Protein AF-A0A0C1Z3K2-F1 (afdb_monomer_lite)

InterPro domains:
  IPR012312 Hemerythrin-like [PF01814] (25-146)

Radius of gyration: 19.39 Å; chains: 1; bounding box: 44×28×60 Å

pLDDT: mean 93.32, std 8.38, range [49.47, 98.88]

Secondary structure (DSSP, 8-state):
-PPPPP---HHHHTTSTTHHHHHHHHHHHHHHHHHHHHHHHHHHTT--HHHHHHHHHHHHHHHHHHHHHIIIIIHHHHHHHH----HHHHHHHHHHHHHHHHHHHHHHHHTT-SS--HHHHHHHHHHHHHHHHHHHHHHHHHHHHHHTS-HHHHHHHHHS-HHHHHHHHHHHHHHTT-

Structure (mmCIF, N/CA/C/O backbone):
data_AF-A0A0C1Z3K2-F1
#
_entry.id   AF-A0A0C1Z3K2-F1
#
loop_
_atom_site.group_PDB
_atom_site.id
_atom_site.type_symbol
_atom_site.label_atom_id
_atom_site.label_alt_id
_atom_site.label_comp_id
_atom_site.label_asym_id
_atom_site.label_entity_id
_atom_site.label_seq_id
_atom_site.pdbx_PDB_ins_code
_atom_site.Cartn_x
_atom_site.Cartn_y
_atom_site.Cartn_z
_atom_site.occupancy
_atom_site.B_iso_or_equiv
_atom_site.auth_seq_id
_atom_site.auth_comp_id
_atom_site.auth_asym_id
_atom_site.auth_atom_id
_atom_site.pdbx_PDB_model_num
ATOM 1 N N . MET A 1 1 ? 15.824 6.954 -25.220 1.00 49.47 1 MET A N 1
ATOM 2 C CA . MET A 1 1 ? 14.353 7.056 -25.388 1.00 49.47 1 MET A CA 1
ATOM 3 C C . MET A 1 1 ? 13.710 6.131 -24.362 1.00 49.47 1 MET A C 1
ATOM 5 O O . MET A 1 1 ? 14.093 4.969 -24.342 1.00 49.47 1 MET A O 1
ATOM 9 N N . SER A 1 2 ? 12.825 6.613 -23.482 1.00 58.81 2 SER A N 1
ATOM 10 C CA . SER A 1 2 ? 12.139 5.738 -22.512 1.00 58.81 2 SER A CA 1
ATOM 11 C C . SER A 1 2 ? 11.189 4.784 -23.239 1.00 58.81 2 SER A C 1
ATOM 13 O O . SER A 1 2 ? 10.501 5.196 -24.175 1.00 58.81 2 SER A O 1
ATOM 15 N N . ALA A 1 3 ? 11.170 3.514 -22.832 1.00 65.75 3 ALA A N 1
ATOM 16 C CA . ALA A 1 3 ? 10.221 2.541 -23.364 1.00 65.75 3 ALA A CA 1
ATOM 17 C C . ALA A 1 3 ? 8.796 2.887 -22.889 1.00 65.75 3 ALA A C 1
ATOM 19 O O . ALA A 1 3 ? 8.651 3.388 -21.770 1.00 65.75 3 ALA A O 1
ATOM 20 N N . PRO A 1 4 ? 7.750 2.630 -23.697 1.00 73.69 4 PRO A N 1
ATOM 21 C CA . PRO A 1 4 ? 6.372 2.785 -23.240 1.00 73.69 4 PRO A CA 1
ATOM 22 C C . PRO A 1 4 ? 6.108 1.893 -22.020 1.00 73.69 4 PRO A C 1
ATOM 24 O O . PRO A 1 4 ? 6.693 0.814 -21.898 1.00 73.69 4 PRO A O 1
ATOM 27 N N . SER A 1 5 ? 5.227 2.347 -21.125 1.00 78.81 5 SER A N 1
ATOM 28 C CA . SER A 1 5 ? 4.820 1.566 -19.954 1.00 78.81 5 SER A CA 1
ATOM 29 C C . SER A 1 5 ? 4.203 0.229 -20.393 1.00 78.81 5 SER A C 1
ATOM 31 O O . SER A 1 5 ? 3.342 0.214 -21.282 1.00 78.81 5 SER A O 1
ATOM 33 N N . PRO A 1 6 ? 4.656 -0.900 -19.823 1.00 86.56 6 PRO A N 1
ATOM 34 C CA . PRO A 1 6 ? 4.098 -2.206 -20.130 1.00 86.56 6 PRO A CA 1
ATOM 35 C C . PRO A 1 6 ? 2.671 -2.320 -19.589 1.00 86.56 6 PRO A C 1
ATOM 37 O O . PRO A 1 6 ? 2.373 -1.921 -18.468 1.00 86.56 6 PRO A O 1
ATOM 40 N N . SER A 1 7 ? 1.792 -2.932 -20.379 1.00 86.88 7 SER A N 1
ATOM 41 C CA . SER A 1 7 ? 0.444 -3.304 -19.955 1.00 86.88 7 SER A CA 1
ATOM 42 C C . SER A 1 7 ? 0.316 -4.819 -20.051 1.00 86.88 7 SER A C 1
ATOM 44 O O . SER A 1 7 ? 0.253 -5.381 -21.144 1.00 86.88 7 SER A O 1
ATOM 46 N N . ILE A 1 8 ? 0.349 -5.488 -18.899 1.00 90.38 8 ILE A N 1
ATOM 47 C CA . ILE A 1 8 ? 0.164 -6.936 -18.776 1.00 90.38 8 ILE A CA 1
ATOM 48 C C . ILE A 1 8 ? -1.122 -7.144 -17.970 1.00 90.38 8 ILE A C 1
ATOM 50 O O . ILE A 1 8 ? -1.149 -6.738 -16.807 1.00 90.38 8 ILE A O 1
ATOM 54 N N . PRO A 1 9 ? -2.176 -7.754 -18.545 1.00 91.31 9 PRO A N 1
ATOM 55 C CA . PRO A 1 9 ? -3.425 -8.010 -17.831 1.00 91.31 9 PRO A CA 1
ATOM 56 C C . PRO A 1 9 ? -3.217 -8.859 -16.571 1.00 91.31 9 PRO A C 1
ATOM 58 O O . PRO A 1 9 ? -2.400 -9.787 -16.572 1.00 91.31 9 PRO A O 1
ATOM 61 N N . ARG A 1 10 ? -3.965 -8.554 -15.503 1.00 92.56 10 ARG A N 1
ATOM 62 C CA . ARG A 1 10 ? -3.810 -9.176 -14.176 1.00 92.56 10 ARG A CA 1
ATOM 63 C C . ARG A 1 10 ? -4.002 -10.693 -14.217 1.00 92.56 10 ARG A C 1
ATOM 65 O O . ARG A 1 10 ? -3.289 -11.428 -13.534 1.00 92.56 10 ARG A O 1
ATOM 72 N N . GLU A 1 11 ? -4.894 -11.180 -15.076 1.00 92.62 11 GLU A N 1
ATOM 73 C CA . GLU A 1 11 ? -5.138 -12.605 -15.313 1.00 92.62 11 GLU A CA 1
ATOM 74 C C . GLU A 1 11 ? -3.907 -13.367 -15.835 1.00 92.62 11 GLU A C 1
ATOM 76 O O . GLU A 1 11 ? -3.818 -14.580 -15.653 1.00 92.62 11 GLU A O 1
ATOM 81 N N . HIS A 1 12 ? -2.934 -12.674 -16.433 1.00 93.44 12 HIS A N 1
ATOM 82 C CA . HIS A 1 12 ? -1.719 -13.285 -16.973 1.00 93.44 12 HIS A CA 1
ATOM 83 C C . HIS A 1 12 ? -0.531 -13.239 -16.009 1.00 93.44 12 HIS A C 1
ATOM 85 O O . HIS A 1 12 ? 0.475 -13.908 -16.261 1.00 93.44 12 HIS A O 1
ATOM 91 N N . TRP A 1 13 ? -0.621 -12.487 -14.904 1.00 93.94 13 TRP A N 1
ATOM 92 C CA . TRP A 1 13 ? 0.514 -12.283 -14.001 1.00 93.94 13 TRP A CA 1
ATOM 93 C C . TRP A 1 13 ? 1.036 -13.601 -13.449 1.00 93.94 13 TRP A C 1
ATOM 95 O O . TRP A 1 13 ? 2.219 -13.877 -13.575 1.00 93.94 13 TRP A O 1
ATOM 105 N N . THR A 1 14 ? 0.160 -14.461 -12.927 1.00 92.38 14 THR A N 1
ATOM 106 C CA . THR A 1 14 ? 0.567 -15.723 -12.276 1.00 92.38 14 THR A CA 1
ATOM 107 C C . THR A 1 14 ? 1.283 -16.710 -13.202 1.00 92.38 14 THR A C 1
ATOM 109 O O . THR A 1 14 ? 2.010 -17.581 -12.731 1.00 92.38 14 THR A O 1
ATOM 112 N N . THR A 1 15 ? 1.099 -16.568 -14.516 1.00 92.44 15 THR A N 1
ATOM 113 C CA . THR A 1 15 ? 1.761 -17.382 -15.544 1.00 92.44 15 THR A CA 1
ATOM 114 C C . THR A 1 15 ? 3.001 -16.715 -16.138 1.00 92.44 15 THR A C 1
ATOM 116 O O . THR A 1 15 ? 3.685 -17.323 -16.960 1.00 92.44 15 THR A O 1
ATOM 119 N N . HIS A 1 16 ? 3.297 -15.470 -15.756 1.00 91.25 16 HIS A N 1
ATOM 120 C CA . HIS A 1 16 ? 4.444 -14.737 -16.270 1.00 91.25 16 HIS A CA 1
ATOM 121 C C . HIS A 1 16 ? 5.756 -15.341 -15.733 1.00 91.25 16 HIS A C 1
ATOM 123 O O . HIS A 1 16 ? 5.852 -15.586 -14.527 1.00 91.25 16 HIS A O 1
ATOM 129 N N . PRO A 1 17 ? 6.798 -15.534 -16.567 1.00 89.62 17 PRO A N 1
ATOM 130 C CA . PRO A 1 17 ? 8.064 -16.134 -16.132 1.00 89.62 17 PRO A CA 1
ATOM 131 C C . PRO A 1 17 ? 8.713 -15.443 -14.924 1.00 89.62 17 PRO A C 1
ATOM 133 O O . PRO A 1 17 ? 9.301 -16.111 -14.082 1.00 89.62 17 PRO A O 1
ATOM 136 N N . HIS A 1 18 ? 8.566 -14.119 -14.817 1.00 87.25 18 HIS A N 1
ATOM 137 C CA . HIS A 1 18 ? 9.132 -13.299 -13.729 1.00 87.25 18 HIS A CA 1
ATOM 138 C C . HIS A 1 18 ? 8.181 -13.085 -12.541 1.00 87.25 18 HIS A C 1
ATOM 140 O O . HIS A 1 18 ? 8.482 -12.322 -11.626 1.00 87.25 18 HIS A O 1
ATOM 146 N N . PHE A 1 19 ? 7.010 -13.726 -12.538 1.00 86.31 19 PHE A N 1
ATOM 147 C CA . PHE A 1 19 ? 6.061 -13.616 -11.430 1.00 86.31 19 PHE A CA 1
ATOM 148 C C . PHE A 1 19 ? 6.601 -14.107 -10.082 1.00 86.31 19 PHE A C 1
ATOM 150 O O . PHE A 1 19 ? 6.344 -13.427 -9.086 1.00 86.31 19 PHE A O 1
ATOM 157 N N . PRO A 1 20 ? 7.364 -15.222 -10.000 1.00 86.06 20 PRO A N 1
ATOM 158 C CA . PRO A 1 20 ? 7.923 -15.691 -8.731 1.00 86.06 20 PRO A CA 1
ATOM 159 C C . PRO A 1 20 ? 8.755 -14.631 -7.997 1.00 86.06 20 PRO A C 1
ATOM 161 O O . PRO A 1 20 ? 8.738 -14.585 -6.768 1.00 86.06 20 PRO A O 1
ATOM 164 N N . ASP A 1 21 ? 9.411 -13.739 -8.740 1.00 83.31 21 ASP A N 1
ATOM 165 C CA . ASP A 1 21 ? 10.231 -12.660 -8.191 1.00 83.31 21 ASP A CA 1
ATOM 166 C C . ASP A 1 21 ? 9.396 -11.528 -7.562 1.00 83.31 21 ASP A C 1
ATOM 168 O O . ASP A 1 21 ? 9.882 -10.793 -6.702 1.00 83.31 21 ASP A O 1
ATOM 172 N N . GLN A 1 22 ? 8.114 -11.417 -7.935 1.00 83.94 22 GLN A N 1
ATOM 173 C CA . GLN A 1 22 ? 7.187 -10.385 -7.447 1.00 83.94 22 GLN A CA 1
ATOM 174 C C . GLN A 1 22 ? 6.325 -10.857 -6.269 1.00 83.94 22 GLN A C 1
ATOM 176 O O . GLN A 1 22 ? 5.576 -10.074 -5.679 1.00 83.94 22 GLN A O 1
ATOM 181 N N . VAL A 1 23 ? 6.440 -12.135 -5.886 1.00 76.50 23 VAL A N 1
ATOM 182 C CA . VAL A 1 23 ? 5.648 -12.747 -4.806 1.00 76.50 23 VAL A CA 1
ATOM 183 C C . VAL A 1 23 ? 5.876 -12.050 -3.468 1.00 76.50 23 VAL A C 1
ATOM 185 O O . VAL A 1 23 ? 4.971 -12.021 -2.641 1.00 76.50 23 VAL A O 1
ATOM 188 N N . LEU A 1 24 ? 7.047 -11.451 -3.240 1.00 80.56 24 LEU A N 1
ATOM 189 C CA . LEU A 1 24 ? 7.303 -10.706 -2.006 1.00 80.56 24 LEU A CA 1
ATOM 190 C C . LEU A 1 24 ? 6.459 -9.427 -1.909 1.00 80.56 24 LEU A C 1
ATOM 192 O O . LEU A 1 24 ? 5.913 -9.154 -0.839 1.00 80.56 24 LEU A O 1
ATOM 196 N N . LEU A 1 25 ? 6.306 -8.679 -3.007 1.00 89.62 25 LEU A N 1
ATOM 197 C CA . LEU A 1 25 ? 5.488 -7.463 -3.036 1.00 89.62 25 LEU A CA 1
ATOM 198 C C . LEU A 1 25 ? 4.000 -7.816 -2.913 1.00 89.62 25 LEU A C 1
ATOM 200 O O . LEU A 1 25 ? 3.338 -7.418 -1.956 1.00 89.62 25 LEU A O 1
ATOM 204 N N . LEU A 1 26 ? 3.508 -8.685 -3.802 1.00 92.62 26 LEU A N 1
ATOM 205 C CA . LEU A 1 26 ? 2.113 -9.141 -3.790 1.00 92.62 26 LEU A CA 1
ATOM 206 C C . LEU A 1 26 ? 1.752 -9.885 -2.498 1.00 92.62 26 LEU A C 1
ATOM 208 O O . LEU A 1 26 ? 0.646 -9.749 -1.976 1.00 92.62 26 LEU A O 1
ATOM 212 N N . GLY A 1 27 ? 2.691 -10.650 -1.943 1.00 93.56 27 GLY A N 1
ATOM 213 C CA . GLY A 1 27 ? 2.540 -11.316 -0.654 1.00 93.56 27 GLY A CA 1
ATOM 214 C C . GLY A 1 27 ? 2.443 -10.325 0.505 1.00 93.56 27 GLY A C 1
ATOM 215 O O . GLY A 1 27 ? 1.622 -10.523 1.404 1.00 93.56 27 GLY A O 1
ATOM 216 N N . SER A 1 28 ? 3.215 -9.235 0.465 1.00 94.56 28 SER A N 1
ATOM 217 C CA . SER A 1 28 ? 3.113 -8.145 1.442 1.00 94.56 28 SER A CA 1
ATOM 218 C C . SER A 1 28 ? 1.746 -7.465 1.354 1.00 94.56 28 SER A C 1
ATOM 220 O O . SER A 1 28 ? 1.056 -7.381 2.370 1.00 94.56 28 SER A O 1
ATOM 222 N N . HIS A 1 29 ? 1.281 -7.111 0.151 1.00 97.81 29 HIS A N 1
ATOM 223 C CA . HIS A 1 29 ? -0.044 -6.514 -0.062 1.00 97.81 29 HIS A CA 1
ATOM 224 C C . HIS A 1 29 ? -1.177 -7.431 0.401 1.00 97.81 29 HIS A C 1
ATOM 226 O O . HIS A 1 29 ? -2.085 -7.008 1.120 1.00 97.81 29 HIS A O 1
ATOM 232 N N . ALA A 1 30 ? -1.122 -8.716 0.042 1.00 97.06 30 ALA A N 1
ATOM 233 C CA . ALA A 1 30 ? -2.093 -9.708 0.493 1.00 97.06 30 ALA A CA 1
ATOM 234 C C . ALA A 1 30 ? -2.118 -9.812 2.027 1.00 97.06 30 ALA A C 1
ATOM 236 O O . ALA A 1 30 ? -3.188 -9.881 2.638 1.00 97.06 30 ALA A O 1
ATOM 237 N N . ASN A 1 31 ? -0.948 -9.776 2.669 1.00 97.44 31 ASN A N 1
ATOM 238 C CA . ASN A 1 31 ? -0.848 -9.765 4.120 1.00 97.44 31 ASN A CA 1
ATOM 239 C C . ASN A 1 31 ? -1.429 -8.480 4.735 1.00 97.44 31 ASN A C 1
ATOM 241 O O . ASN A 1 31 ? -2.137 -8.563 5.742 1.00 97.44 31 ASN A O 1
ATOM 245 N N . PHE A 1 32 ? -1.192 -7.317 4.125 1.00 98.44 32 PHE A N 1
ATOM 246 C CA . PHE A 1 32 ? -1.742 -6.047 4.590 1.00 98.44 32 PHE A CA 1
ATOM 247 C C . PHE A 1 32 ? -3.269 -6.019 4.520 1.00 98.44 32 PHE A C 1
ATOM 249 O O . PHE A 1 32 ? -3.903 -5.726 5.536 1.00 98.44 32 PHE A O 1
ATOM 256 N N . ARG A 1 33 ? -3.862 -6.435 3.392 1.00 98.69 33 ARG A N 1
ATOM 257 C CA . ARG A 1 33 ? -5.323 -6.586 3.248 1.00 98.69 33 ARG A CA 1
ATOM 258 C C . ARG A 1 33 ? -5.894 -7.544 4.294 1.00 98.69 33 ARG A C 1
ATOM 260 O O . ARG A 1 33 ? -6.883 -7.245 4.957 1.00 98.69 33 ARG A O 1
ATOM 267 N N . ARG A 1 34 ? -5.241 -8.694 4.497 1.00 98.62 34 ARG A N 1
ATOM 268 C CA . ARG A 1 34 ? -5.682 -9.710 5.466 1.00 98.62 34 ARG A CA 1
ATOM 269 C C . ARG A 1 34 ? -5.726 -9.172 6.896 1.00 98.62 34 ARG A C 1
ATOM 271 O O . ARG A 1 34 ? -6.696 -9.439 7.607 1.00 98.62 34 ARG A O 1
ATOM 278 N N . ILE A 1 35 ? -4.685 -8.456 7.325 1.00 98.56 35 ILE A N 1
ATOM 279 C CA . ILE A 1 35 ? -4.611 -7.898 8.682 1.00 98.56 35 ILE A CA 1
ATOM 280 C C . ILE A 1 35 ? -5.597 -6.737 8.843 1.00 98.56 35 ILE A C 1
ATOM 282 O O . ILE A 1 35 ? -6.302 -6.700 9.849 1.00 98.56 35 ILE A O 1
ATOM 286 N N . SER A 1 36 ? -5.710 -5.842 7.856 1.00 98.69 36 SER A N 1
ATOM 287 C CA . SER A 1 36 ? -6.669 -4.729 7.903 1.00 98.69 36 SER A CA 1
ATOM 288 C C . SER A 1 36 ? -8.111 -5.232 8.042 1.00 98.69 36 SER A C 1
ATOM 290 O O . SER A 1 36 ? -8.811 -4.892 8.998 1.00 98.69 36 SER A O 1
ATOM 292 N N . SER A 1 37 ? -8.491 -6.204 7.210 1.00 98.69 37 SER A N 1
ATOM 293 C CA . SER A 1 37 ? -9.798 -6.858 7.271 1.00 98.69 37 SER A CA 1
ATOM 294 C C . SER A 1 37 ? -10.037 -7.598 8.597 1.00 98.69 37 SER A C 1
ATOM 296 O O . SER A 1 37 ? -11.152 -7.610 9.122 1.00 98.69 37 SER A O 1
ATOM 298 N N . TYR A 1 38 ? -9.001 -8.219 9.174 1.00 98.69 38 TYR A N 1
ATOM 299 C CA . TYR A 1 38 ? -9.097 -8.817 10.509 1.00 98.69 38 TYR A CA 1
ATOM 300 C C . TYR A 1 38 ? -9.394 -7.767 11.583 1.00 98.69 38 TYR A C 1
ATOM 302 O O . TYR A 1 38 ? -10.289 -7.980 12.395 1.00 98.69 38 TYR A O 1
ATOM 310 N N . LEU A 1 39 ? -8.687 -6.636 11.573 1.00 98.69 39 LEU A N 1
ATOM 311 C CA . LEU A 1 39 ? -8.870 -5.565 12.554 1.00 98.69 39 LEU A CA 1
ATOM 312 C C . LEU A 1 39 ? -10.288 -4.986 12.504 1.00 98.69 39 LEU A C 1
ATOM 314 O O . LEU A 1 39 ? -10.884 -4.751 13.555 1.00 98.69 39 LEU A O 1
ATOM 318 N N . VAL A 1 40 ? -10.850 -4.821 11.301 1.00 98.75 40 VAL A N 1
ATOM 319 C CA . VAL A 1 40 ? -12.257 -4.436 11.115 1.00 98.75 40 VAL A CA 1
ATOM 320 C C . VAL A 1 40 ? -13.187 -5.442 11.791 1.00 98.75 40 VAL A C 1
ATOM 322 O O . VAL A 1 40 ? -13.988 -5.051 12.639 1.00 98.75 40 VAL A O 1
ATOM 325 N N . ARG A 1 41 ? -13.049 -6.737 11.475 1.00 98.62 41 ARG A N 1
ATOM 326 C CA . ARG A 1 41 ? -13.903 -7.785 12.058 1.00 98.62 41 ARG A CA 1
ATOM 327 C C . ARG A 1 41 ? -13.773 -7.870 13.576 1.00 98.62 41 ARG A C 1
ATOM 329 O O . ARG A 1 41 ? -14.786 -8.009 14.250 1.00 98.62 41 ARG A O 1
ATOM 336 N N . ALA A 1 42 ? -12.558 -7.767 14.1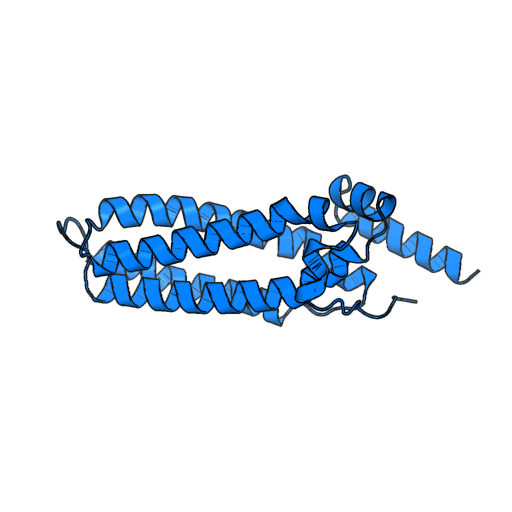10 1.00 98.12 42 ALA A N 1
ATOM 337 C CA . ALA A 1 42 ? -12.307 -7.778 15.549 1.00 98.12 42 ALA A CA 1
ATOM 338 C C . ALA A 1 42 ? -13.021 -6.606 16.243 1.00 98.12 42 ALA A C 1
ATOM 340 O O . ALA A 1 42 ? -13.710 -6.792 17.247 1.00 98.12 42 ALA A O 1
ATOM 341 N N . ALA A 1 43 ? -12.931 -5.400 15.672 1.00 97.88 43 ALA A N 1
ATOM 342 C CA . ALA A 1 43 ? -13.628 -4.232 16.202 1.00 97.88 43 ALA A CA 1
ATOM 343 C C . ALA A 1 43 ? -15.159 -4.374 16.119 1.00 97.88 43 ALA A C 1
ATOM 345 O O . ALA A 1 43 ? -15.863 -4.009 17.057 1.00 97.88 43 ALA A O 1
ATOM 346 N N . GLU A 1 44 ? -15.689 -4.932 15.029 1.00 97.69 44 GLU A N 1
ATOM 347 C CA . GLU A 1 44 ? -17.128 -5.192 14.865 1.00 97.69 44 GLU A CA 1
ATOM 348 C C . GLU A 1 44 ? -17.647 -6.282 15.808 1.00 97.69 44 GLU A C 1
ATOM 350 O O . GLU A 1 44 ? -18.759 -6.176 16.326 1.00 97.69 44 GLU A O 1
ATOM 355 N N . ALA A 1 45 ? -16.819 -7.284 16.101 1.00 97.38 45 ALA A N 1
ATOM 356 C CA . ALA A 1 45 ? -17.083 -8.310 17.103 1.00 97.38 45 ALA A CA 1
ATOM 357 C C . ALA A 1 45 ? -16.919 -7.801 18.547 1.00 97.38 45 ALA A C 1
ATOM 359 O O . ALA A 1 45 ? -17.068 -8.579 19.488 1.00 97.38 45 ALA A O 1
ATOM 360 N N . SER A 1 46 ? -16.655 -6.501 18.736 1.00 94.94 46 SER A N 1
ATOM 361 C CA . SER A 1 46 ? -16.470 -5.873 20.047 1.00 94.94 46 SER A CA 1
ATOM 362 C C . SER A 1 46 ? -15.302 -6.470 20.843 1.00 94.94 46 SER A C 1
ATOM 364 O O . SER A 1 46 ? -15.324 -6.457 22.073 1.00 94.94 46 SER A O 1
ATOM 366 N N . GLU A 1 47 ? -14.267 -6.973 20.157 1.00 95.88 47 GLU A N 1
ATOM 367 C CA . GLU A 1 47 ? -13.023 -7.400 20.802 1.00 95.88 47 GLU A CA 1
ATOM 368 C C . GLU A 1 47 ? -12.345 -6.232 21.536 1.00 95.88 47 GLU A C 1
ATOM 370 O O . GLU A 1 47 ? -12.588 -5.054 21.258 1.00 95.88 47 GLU A O 1
ATOM 375 N N . GLY A 1 48 ? -11.478 -6.559 22.495 1.00 95.12 48 GLY A N 1
ATOM 376 C CA . GLY A 1 48 ? -10.825 -5.566 23.341 1.00 95.12 48 GLY A CA 1
ATOM 377 C C . GLY A 1 48 ? -9.931 -4.596 22.543 1.00 95.12 48 GLY A C 1
ATOM 378 O O . GLY A 1 48 ? -9.047 -5.044 21.803 1.00 95.12 48 GLY A O 1
ATOM 379 N N . PRO A 1 49 ? -10.070 -3.269 22.732 1.00 94.69 49 PRO A N 1
ATOM 380 C CA . PRO A 1 49 ? -9.328 -2.256 21.980 1.00 94.69 49 PRO A CA 1
ATOM 381 C C . PRO A 1 49 ? -7.813 -2.332 22.198 1.00 94.69 49 PRO A C 1
ATOM 383 O O . PRO A 1 49 ? -7.063 -1.987 21.292 1.00 94.69 49 PRO A O 1
ATOM 386 N N . ALA A 1 50 ? -7.339 -2.835 23.343 1.00 95.19 50 ALA A N 1
ATOM 387 C CA . ALA A 1 50 ? -5.908 -3.006 23.606 1.00 95.19 50 ALA A CA 1
ATOM 388 C C . ALA A 1 50 ? -5.241 -4.020 22.654 1.00 95.19 50 ALA A C 1
ATOM 390 O O . ALA A 1 50 ? -4.146 -3.771 22.146 1.00 95.19 50 ALA A O 1
ATOM 391 N N . GLY A 1 51 ? -5.911 -5.144 22.372 1.00 96.00 51 GLY A N 1
ATOM 392 C CA . GLY A 1 51 ? -5.415 -6.151 21.429 1.00 96.00 51 GLY A CA 1
ATOM 393 C C . GLY A 1 51 ? -5.405 -5.624 19.995 1.00 96.00 51 GLY A C 1
ATOM 394 O O . GLY A 1 51 ? -4.406 -5.754 19.286 1.00 96.00 51 GLY A O 1
ATOM 395 N N . ILE A 1 52 ? -6.486 -4.939 19.608 1.00 97.81 52 ILE A N 1
ATOM 396 C CA . ILE A 1 52 ? -6.605 -4.259 18.312 1.00 97.81 52 ILE A CA 1
ATOM 397 C C . ILE A 1 52 ? -5.502 -3.206 18.158 1.00 97.81 52 ILE A C 1
ATOM 399 O O . ILE A 1 52 ? -4.832 -3.180 17.129 1.00 97.81 52 ILE A O 1
ATOM 403 N N . ALA A 1 53 ? -5.264 -2.379 19.181 1.00 97.88 53 ALA A N 1
ATOM 404 C CA . ALA A 1 53 ? -4.224 -1.353 19.173 1.00 97.88 53 ALA A CA 1
ATOM 405 C C . ALA A 1 53 ? -2.833 -1.961 18.972 1.00 97.88 53 ALA A C 1
ATOM 407 O O . ALA A 1 53 ? -2.083 -1.506 18.111 1.00 97.88 53 ALA A O 1
ATOM 408 N N . SER A 1 54 ? -2.494 -3.002 19.737 1.00 97.44 54 SER A N 1
ATOM 409 C CA . SER A 1 54 ? -1.185 -3.654 19.643 1.00 97.44 54 SER A CA 1
ATOM 410 C C . SER A 1 54 ? -0.922 -4.191 18.234 1.00 97.44 54 SER A C 1
ATOM 412 O O . SER A 1 54 ? 0.126 -3.903 17.650 1.00 97.44 54 SER A O 1
ATOM 414 N N . LEU A 1 55 ? -1.897 -4.900 17.655 1.00 98.31 55 LEU A N 1
ATOM 415 C CA . LEU A 1 55 ? -1.778 -5.431 16.301 1.00 98.31 55 LEU A CA 1
ATOM 416 C C . LEU A 1 55 ? -1.731 -4.314 15.250 1.00 98.31 55 LEU A C 1
ATOM 418 O O . LEU A 1 55 ? -0.870 -4.345 14.372 1.00 98.31 55 LEU A O 1
ATOM 422 N N . TYR A 1 56 ? -2.614 -3.316 15.353 1.00 98.50 56 TYR A N 1
ATOM 423 C CA . TYR A 1 56 ? -2.668 -2.184 14.428 1.00 98.50 56 TYR A CA 1
ATOM 424 C C . TYR A 1 56 ? -1.349 -1.405 14.400 1.00 98.50 56 TYR A C 1
ATOM 426 O O . TYR A 1 56 ? -0.853 -1.096 13.321 1.00 98.50 56 TYR A O 1
ATOM 434 N N . MET A 1 57 ? -0.743 -1.130 15.559 1.00 98.25 57 MET A N 1
ATOM 435 C CA . MET A 1 57 ? 0.501 -0.354 15.636 1.00 98.25 57 MET A CA 1
ATOM 436 C C . MET A 1 57 ? 1.703 -1.104 15.049 1.00 98.25 57 MET A C 1
ATOM 438 O O . MET A 1 57 ? 2.533 -0.498 14.371 1.00 98.25 57 MET A O 1
ATOM 442 N N . GLY A 1 58 ? 1.794 -2.421 15.257 1.00 98.00 58 GLY A N 1
ATOM 443 C CA . GLY A 1 58 ? 2.825 -3.232 14.602 1.00 98.00 58 GLY A CA 1
ATOM 444 C C . GLY A 1 58 ? 2.623 -3.300 13.087 1.00 98.00 58 GLY A C 1
ATOM 445 O O . GLY A 1 58 ? 3.564 -3.133 12.313 1.00 98.00 58 GLY A O 1
ATOM 446 N N . TRP A 1 59 ? 1.375 -3.492 12.662 1.00 98.19 59 TRP A N 1
ATOM 447 C CA . TRP A 1 59 ? 1.001 -3.555 11.255 1.00 98.19 59 TRP A CA 1
ATOM 448 C C . TRP A 1 59 ? 1.250 -2.236 10.509 1.00 98.19 59 TRP A C 1
ATOM 450 O O . TRP A 1 59 ? 1.870 -2.249 9.446 1.00 98.19 59 TRP A O 1
ATOM 460 N N . ILE A 1 60 ? 0.842 -1.092 11.071 1.00 98.12 60 ILE A N 1
ATOM 461 C CA . ILE A 1 60 ? 1.024 0.210 10.417 1.00 98.12 60 ILE A CA 1
ATOM 462 C C . ILE A 1 60 ? 2.507 0.580 10.316 1.00 98.12 60 ILE A C 1
ATOM 464 O O . ILE A 1 60 ? 2.918 1.161 9.321 1.00 98.12 60 ILE A O 1
ATOM 468 N N . ALA A 1 61 ? 3.345 0.195 11.286 1.00 98.00 61 ALA A N 1
ATOM 469 C CA . ALA A 1 61 ? 4.788 0.407 11.188 1.00 98.00 61 ALA A CA 1
ATOM 470 C C . ALA A 1 61 ? 5.403 -0.347 9.992 1.00 98.00 61 ALA A C 1
ATOM 472 O O . ALA A 1 61 ? 6.258 0.201 9.294 1.00 98.00 61 ALA A O 1
ATOM 473 N N . ALA A 1 62 ? 4.939 -1.573 9.721 1.00 97.25 62 ALA A N 1
ATOM 474 C CA . ALA A 1 62 ? 5.358 -2.335 8.547 1.00 97.25 62 ALA A CA 1
ATOM 475 C C . ALA A 1 62 ? 4.892 -1.675 7.237 1.00 97.25 62 ALA A C 1
ATOM 477 O O . ALA A 1 62 ? 5.708 -1.527 6.328 1.00 97.25 62 ALA A O 1
ATOM 478 N N . MET A 1 63 ? 3.637 -1.205 7.172 1.00 97.69 63 MET A N 1
ATOM 479 C CA . MET A 1 63 ? 3.123 -0.412 6.041 1.00 97.69 63 MET A CA 1
ATOM 480 C C . MET A 1 63 ? 4.002 0.813 5.768 1.00 97.69 63 MET A C 1
ATOM 482 O O . MET A 1 63 ? 4.476 0.991 4.656 1.00 97.69 63 MET A O 1
ATOM 486 N N . ARG A 1 64 ? 4.334 1.609 6.794 1.00 97.50 64 ARG A N 1
ATOM 487 C CA . ARG A 1 64 ? 5.186 2.803 6.626 1.00 97.50 64 ARG A CA 1
ATOM 488 C C . ARG A 1 64 ? 6.572 2.492 6.073 1.00 97.50 64 ARG A C 1
ATOM 490 O O . ARG A 1 64 ? 7.140 3.298 5.342 1.00 97.50 64 ARG A O 1
ATOM 497 N N . SER A 1 65 ? 7.150 1.352 6.447 1.00 97.25 65 SER A N 1
ATOM 498 C CA . SER A 1 65 ? 8.442 0.931 5.900 1.00 97.25 65 SER A CA 1
ATOM 499 C C . SER A 1 65 ? 8.344 0.536 4.426 1.00 97.25 65 SER A C 1
ATOM 501 O O . SER A 1 65 ? 9.312 0.725 3.691 1.00 97.25 65 SER A O 1
ATOM 503 N N . HIS A 1 66 ? 7.214 -0.036 4.021 1.00 97.88 66 HIS A N 1
ATOM 504 C CA . HIS A 1 66 ? 6.925 -0.443 2.651 1.00 97.88 66 HIS A CA 1
ATOM 505 C C . HIS A 1 66 ? 6.675 0.779 1.752 1.00 97.88 66 HIS A C 1
ATOM 507 O O . HIS A 1 66 ? 7.438 0.972 0.808 1.00 97.88 66 HIS A O 1
ATOM 513 N N . GLU A 1 67 ? 5.810 1.705 2.179 1.00 98.25 67 GLU A N 1
ATOM 514 C CA . GLU A 1 67 ? 5.587 3.005 1.516 1.00 98.25 67 GLU A CA 1
ATOM 515 C C . GLU A 1 67 ? 6.909 3.775 1.326 1.00 98.25 67 GLU A C 1
ATOM 517 O O . GLU A 1 67 ? 7.220 4.319 0.265 1.00 98.25 67 GLU A O 1
ATOM 522 N N . ALA A 1 68 ? 7.763 3.783 2.358 1.00 97.88 68 ALA A N 1
ATOM 523 C CA . ALA A 1 68 ? 9.064 4.436 2.279 1.00 97.88 68 ALA A CA 1
ATOM 524 C C . ALA A 1 68 ? 10.008 3.765 1.268 1.00 97.88 68 ALA A C 1
ATOM 526 O O . ALA A 1 68 ? 10.843 4.448 0.674 1.00 97.88 68 ALA A O 1
ATOM 527 N N . TYR A 1 69 ? 9.934 2.445 1.092 1.00 97.25 69 TYR A N 1
ATOM 528 C CA . TYR A 1 69 ? 10.697 1.749 0.059 1.00 97.25 69 TYR A CA 1
ATOM 529 C C . TYR A 1 69 ? 10.188 2.116 -1.338 1.00 97.25 69 TYR A C 1
ATOM 531 O O . TYR A 1 69 ? 11.003 2.395 -2.228 1.00 97.25 69 TYR A O 1
ATOM 539 N N . GLU A 1 70 ? 8.870 2.177 -1.514 1.00 98.06 70 GLU A N 1
ATOM 540 C CA . GLU A 1 70 ? 8.250 2.573 -2.773 1.00 98.06 70 GLU A CA 1
ATOM 541 C C . GLU A 1 70 ? 8.687 3.965 -3.211 1.00 98.06 70 GLU A C 1
ATOM 543 O O . GLU A 1 70 ? 9.317 4.126 -4.259 1.00 98.06 70 GLU A O 1
ATOM 548 N N . GLU A 1 71 ? 8.445 4.959 -2.361 1.00 98.31 71 GLU A N 1
ATOM 549 C CA . GLU A 1 71 ? 8.694 6.364 -2.677 1.00 98.31 71 GLU A CA 1
ATOM 550 C C . GLU A 1 71 ? 10.185 6.680 -2.845 1.00 98.31 71 GLU A C 1
ATOM 552 O O . GLU A 1 71 ? 10.558 7.572 -3.609 1.00 98.31 71 GLU A O 1
ATOM 557 N N . ARG A 1 72 ? 11.069 5.958 -2.144 1.00 97.75 72 ARG A N 1
ATOM 558 C CA . ARG A 1 72 ? 12.516 6.246 -2.154 1.00 97.75 72 ARG A CA 1
ATOM 559 C C . ARG A 1 72 ? 13.306 5.423 -3.156 1.00 97.75 72 ARG A C 1
ATOM 561 O O . ARG A 1 72 ? 14.470 5.750 -3.395 1.00 97.75 72 ARG A O 1
ATOM 568 N N . LYS A 1 73 ? 12.742 4.343 -3.700 1.00 97.38 73 LYS A N 1
ATOM 569 C CA . LYS A 1 73 ? 13.463 3.469 -4.634 1.00 97.38 73 LYS A CA 1
A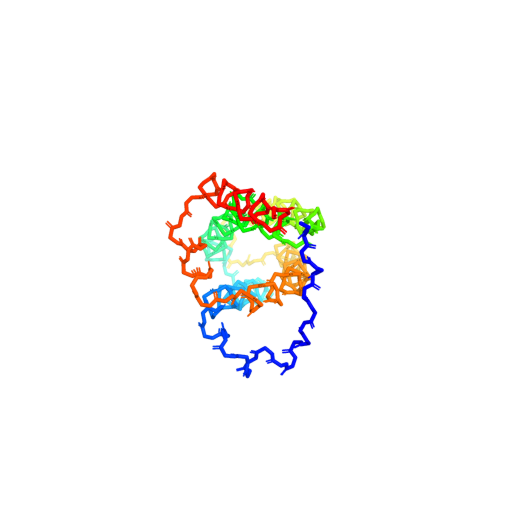TOM 570 C C . LYS A 1 73 ? 12.599 2.986 -5.785 1.00 97.38 73 LYS A C 1
ATOM 572 O O . LYS A 1 73 ? 12.999 3.201 -6.926 1.00 97.38 73 LYS A O 1
ATOM 577 N N . LEU A 1 74 ? 11.477 2.324 -5.508 1.00 97.19 74 LEU A N 1
ATOM 578 C CA . LEU A 1 74 ? 10.671 1.690 -6.552 1.00 97.19 74 LEU A CA 1
ATOM 579 C C . LEU A 1 74 ? 10.114 2.731 -7.523 1.00 97.19 74 LEU A C 1
ATOM 581 O O . LEU A 1 74 ? 10.541 2.756 -8.675 1.00 97.19 74 LEU A O 1
ATOM 585 N N . TYR A 1 75 ? 9.244 3.631 -7.060 1.00 97.81 75 TYR A N 1
ATOM 586 C CA . TYR A 1 75 ? 8.574 4.593 -7.931 1.00 97.81 75 TYR A CA 1
ATOM 587 C C . TYR A 1 75 ? 9.560 5.471 -8.707 1.00 97.81 75 TYR A C 1
ATOM 589 O O . TYR A 1 75 ? 9.393 5.578 -9.920 1.00 97.81 75 TYR A O 1
ATOM 597 N N . PRO A 1 76 ? 10.631 6.042 -8.111 1.00 97.56 76 PRO A N 1
ATOM 598 C CA . PRO A 1 76 ? 11.582 6.842 -8.881 1.00 97.56 76 PRO A CA 1
ATOM 599 C C . PRO A 1 76 ? 12.302 6.048 -9.979 1.00 97.56 76 PRO A C 1
ATOM 601 O O . PRO A 1 76 ? 12.543 6.578 -11.066 1.00 97.56 76 PRO A O 1
ATOM 604 N N . TYR A 1 77 ? 12.643 4.781 -9.717 1.00 96.88 77 TYR A N 1
ATOM 605 C CA . TYR A 1 77 ? 13.269 3.920 -10.718 1.00 96.88 77 TYR A CA 1
ATOM 606 C C . TYR A 1 77 ? 12.293 3.592 -11.855 1.00 96.88 77 TYR A C 1
ATOM 608 O O . TYR A 1 77 ? 12.628 3.821 -13.018 1.00 96.88 77 TYR A O 1
ATOM 616 N N . LEU A 1 78 ? 11.072 3.142 -11.536 1.00 96.12 78 LEU A N 1
ATOM 617 C CA . LEU A 1 78 ? 10.054 2.819 -12.542 1.00 96.12 78 LEU A CA 1
ATOM 618 C C . LEU A 1 78 ? 9.648 4.065 -13.356 1.00 96.12 78 LEU A C 1
ATOM 620 O O . LEU A 1 78 ? 9.533 4.004 -14.582 1.00 96.12 78 LEU A O 1
ATOM 624 N N . ALA A 1 79 ? 9.515 5.220 -12.694 1.00 95.62 79 ALA A N 1
ATOM 625 C CA . ALA A 1 79 ? 9.230 6.504 -13.329 1.00 95.62 79 ALA A CA 1
ATOM 626 C C . ALA A 1 79 ? 10.308 6.874 -14.350 1.00 95.62 79 ALA A C 1
ATOM 628 O O . ALA A 1 79 ? 9.986 7.269 -15.468 1.00 95.62 79 ALA A O 1
ATOM 629 N N . ARG A 1 80 ? 11.593 6.691 -14.017 1.00 94.69 80 ARG A N 1
ATOM 630 C CA . ARG A 1 80 ? 12.682 6.922 -14.977 1.00 94.69 80 ARG A CA 1
ATOM 631 C C . ARG A 1 80 ? 12.661 5.902 -16.116 1.00 94.69 80 ARG A C 1
ATOM 633 O O . ARG A 1 80 ? 12.815 6.284 -17.277 1.00 94.69 80 ARG A O 1
ATOM 640 N N . ARG A 1 81 ? 12.478 4.621 -15.793 1.00 94.25 81 ARG A N 1
ATOM 641 C CA . ARG A 1 81 ? 12.599 3.504 -16.736 1.00 94.25 81 ARG A CA 1
ATOM 642 C C . ARG A 1 81 ? 11.506 3.485 -17.810 1.00 94.25 81 ARG A C 1
ATOM 644 O O . ARG A 1 81 ? 11.811 3.168 -18.963 1.00 94.25 81 ARG A O 1
ATOM 651 N N . TRP A 1 82 ? 10.273 3.847 -17.450 1.00 94.38 82 TRP A N 1
ATOM 652 C CA . TRP A 1 82 ? 9.109 3.816 -18.353 1.00 94.38 82 TRP A CA 1
ATOM 653 C C . TRP A 1 82 ? 8.359 5.148 -18.473 1.00 94.38 82 TRP A C 1
ATOM 655 O O . TRP A 1 82 ? 7.246 5.175 -18.992 1.00 94.38 82 TRP A O 1
ATOM 665 N N . ALA A 1 83 ? 8.944 6.255 -18.002 1.00 93.94 83 ALA A N 1
ATOM 666 C CA . ALA A 1 83 ? 8.323 7.586 -18.031 1.00 93.94 83 ALA A CA 1
ATOM 667 C C . ALA A 1 83 ? 6.935 7.635 -17.351 1.00 93.94 83 ALA A C 1
ATOM 669 O O . ALA A 1 83 ? 6.014 8.293 -17.834 1.00 93.94 83 ALA A O 1
ATOM 670 N N . MET A 1 84 ? 6.782 6.920 -16.232 1.00 93.56 84 MET A N 1
ATOM 671 C CA . MET A 1 84 ? 5.534 6.850 -15.464 1.00 93.56 84 MET A CA 1
ATOM 672 C C . MET A 1 84 ? 5.408 7.961 -14.418 1.00 93.56 84 MET A C 1
ATOM 674 O O . MET A 1 84 ? 6.403 8.513 -13.951 1.00 93.56 84 MET A O 1
ATOM 678 N N . ASN A 1 85 ? 4.166 8.236 -14.018 1.00 94.81 85 ASN A N 1
ATOM 679 C CA . ASN A 1 85 ? 3.814 9.130 -12.918 1.00 94.81 85 ASN A CA 1
ATOM 680 C C . ASN A 1 85 ? 3.168 8.304 -11.783 1.00 94.81 85 ASN A C 1
ATOM 682 O O . ASN A 1 85 ? 2.280 7.496 -12.049 1.00 94.81 85 ASN A O 1
ATOM 686 N N . PHE A 1 86 ? 3.617 8.525 -10.542 1.00 97.50 86 PHE A N 1
ATOM 687 C CA . PHE A 1 86 ? 3.136 7.842 -9.331 1.00 97.50 86 PHE A CA 1
ATOM 688 C C . PHE A 1 86 ? 2.446 8.782 -8.324 1.00 97.50 86 PHE A C 1
ATOM 690 O O . PHE A 1 86 ? 2.166 8.376 -7.201 1.00 97.50 86 PHE A O 1
ATOM 697 N N . ASP A 1 87 ? 2.111 10.014 -8.712 1.00 98.06 87 ASP A N 1
ATOM 698 C CA . ASP A 1 87 ? 1.472 11.019 -7.852 1.00 98.06 87 ASP A CA 1
ATOM 699 C C . ASP A 1 87 ? 0.169 10.492 -7.232 1.00 98.06 87 ASP A C 1
ATOM 701 O O . ASP A 1 87 ? -0.114 10.745 -6.064 1.00 98.06 87 ASP A O 1
ATOM 705 N N . ALA A 1 88 ? -0.612 9.712 -7.990 1.00 97.75 88 ALA A N 1
ATOM 706 C CA . ALA A 1 88 ? -1.841 9.095 -7.492 1.00 97.75 88 ALA A CA 1
ATOM 707 C C . ALA A 1 88 ? -1.576 8.016 -6.425 1.00 97.75 88 ALA A C 1
ATOM 709 O O . ALA A 1 88 ? -2.331 7.923 -5.457 1.00 97.75 88 ALA A O 1
ATOM 710 N N . ALA A 1 89 ? -0.501 7.234 -6.569 1.00 98.00 89 ALA A N 1
ATOM 711 C CA . ALA A 1 89 ? -0.105 6.241 -5.572 1.00 98.00 89 ALA A CA 1
ATOM 712 C C . ALA A 1 89 ? 0.371 6.933 -4.281 1.00 98.00 89 ALA A C 1
ATOM 714 O O . ALA A 1 89 ? -0.138 6.631 -3.202 1.00 98.00 89 ALA A O 1
ATOM 715 N N . CYS A 1 90 ? 1.216 7.966 -4.406 1.00 98.50 90 CYS A N 1
ATOM 716 C CA . CYS A 1 90 ? 1.651 8.802 -3.282 1.00 98.50 90 CYS A CA 1
ATOM 717 C C . CYS A 1 90 ? 0.470 9.489 -2.570 1.00 98.50 90 CYS A C 1
ATOM 719 O O . CYS A 1 90 ? 0.401 9.512 -1.342 1.00 98.50 90 CYS A O 1
ATOM 721 N N . ALA A 1 91 ? -0.513 10.004 -3.317 1.00 98.50 91 ALA A N 1
ATOM 722 C CA . ALA A 1 91 ? -1.728 10.575 -2.732 1.00 98.50 91 ALA A CA 1
ATOM 723 C C . ALA A 1 91 ? -2.548 9.532 -1.943 1.00 98.50 91 ALA A C 1
ATOM 725 O O . ALA A 1 91 ? -3.205 9.875 -0.953 1.00 98.50 91 ALA A O 1
ATOM 726 N N . GLY A 1 92 ? -2.487 8.260 -2.353 1.00 98.56 92 GLY A N 1
ATOM 727 C CA . GLY A 1 92 ? -3.024 7.121 -1.610 1.00 98.56 92 GLY A CA 1
ATOM 728 C C . GLY A 1 92 ? -2.342 6.939 -0.252 1.00 98.56 92 GLY A C 1
ATOM 729 O O . GLY A 1 92 ? -3.041 6.864 0.762 1.00 98.56 92 GLY A O 1
ATOM 730 N N . HIS A 1 93 ? -1.005 6.984 -0.197 1.00 98.69 93 HIS A N 1
ATOM 731 C CA . HIS A 1 93 ? -0.262 6.971 1.072 1.00 98.69 93 HIS A CA 1
ATOM 732 C C . HIS A 1 93 ? -0.703 8.119 1.980 1.00 98.69 93 HIS A C 1
ATOM 734 O O . HIS A 1 93 ? -1.092 7.901 3.127 1.00 98.69 93 HIS A O 1
ATOM 740 N N . GLU A 1 94 ? -0.752 9.348 1.465 1.00 98.62 94 GLU A N 1
ATOM 741 C CA . GLU A 1 94 ? -1.185 10.503 2.255 1.00 98.62 94 GLU A CA 1
ATOM 742 C C . GLU A 1 94 ? -2.611 10.347 2.809 1.00 98.62 94 GLU A C 1
ATOM 744 O O . GLU A 1 94 ? -2.898 10.764 3.937 1.00 98.62 94 GLU A O 1
ATOM 749 N N . LEU A 1 95 ? -3.526 9.749 2.037 1.00 98.75 95 LEU A N 1
ATOM 750 C CA . LEU A 1 95 ? -4.875 9.440 2.509 1.00 98.75 95 LEU A CA 1
ATOM 751 C C . LEU A 1 95 ? -4.847 8.429 3.657 1.00 98.75 95 LEU A C 1
ATOM 753 O O . LEU A 1 95 ? -5.478 8.677 4.690 1.00 98.75 95 LEU A O 1
ATOM 757 N N . LEU A 1 96 ? -4.092 7.339 3.516 1.00 98.75 96 LEU A N 1
ATOM 758 C CA . LEU A 1 96 ? -3.907 6.350 4.580 1.00 98.75 96 LEU A CA 1
ATOM 759 C C . LEU A 1 96 ? -3.317 6.993 5.838 1.00 98.75 96 LEU A C 1
ATOM 761 O O . LEU A 1 96 ? -3.747 6.695 6.952 1.00 98.75 96 LEU A O 1
ATOM 765 N N . HIS A 1 97 ? -2.401 7.949 5.685 1.00 98.62 97 HIS A N 1
ATOM 766 C CA . HIS A 1 97 ? -1.805 8.663 6.813 1.00 98.62 97 HIS A CA 1
ATOM 767 C C . HIS A 1 97 ? -2.816 9.526 7.557 1.00 98.62 97 HIS A C 1
ATOM 769 O O . HIS A 1 97 ? -2.783 9.574 8.786 1.00 98.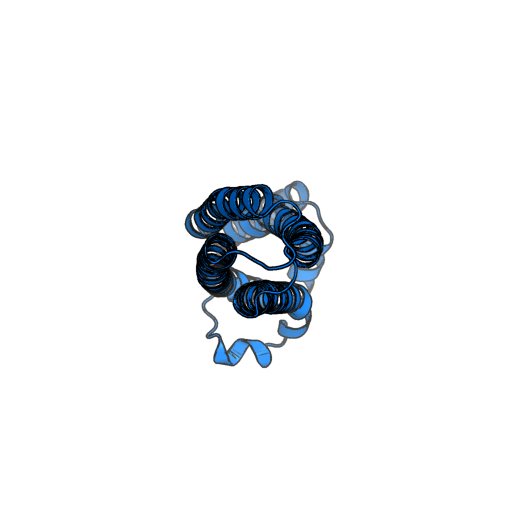62 97 HIS A O 1
ATOM 775 N N . ARG A 1 98 ? -3.732 10.182 6.838 1.00 98.56 98 ARG A N 1
ATOM 776 C CA . ARG A 1 98 ? -4.833 10.931 7.460 1.00 98.56 98 ARG A CA 1
ATOM 777 C C . ARG A 1 98 ? -5.799 9.995 8.183 1.00 98.56 98 ARG A C 1
ATOM 779 O O . ARG A 1 98 ? -6.145 10.251 9.330 1.00 98.56 98 ARG A O 1
ATOM 786 N N . LEU A 1 99 ? -6.187 8.885 7.556 1.00 98.69 99 LEU A N 1
ATOM 787 C CA . LEU A 1 99 ? -7.100 7.905 8.157 1.00 98.69 99 LEU A CA 1
ATOM 788 C C . LEU A 1 99 ? -6.481 7.177 9.359 1.00 98.69 99 LEU A C 1
ATOM 790 O O . LEU A 1 99 ? -7.192 6.807 10.291 1.00 98.69 99 LEU A O 1
ATOM 794 N N . HIS A 1 100 ? -5.159 7.022 9.390 1.00 98.44 100 HIS A N 1
ATOM 795 C CA . HIS A 1 100 ? -4.441 6.534 10.563 1.00 98.44 100 HIS A CA 1
ATOM 796 C C . HIS A 1 100 ? -4.679 7.414 11.801 1.00 98.44 100 HIS A C 1
ATOM 798 O O . HIS A 1 100 ? -4.900 6.885 12.892 1.00 98.44 100 HIS A O 1
ATOM 804 N N . VAL A 1 101 ? -4.703 8.743 11.645 1.00 98.56 101 VAL A N 1
ATOM 805 C CA . VAL A 1 101 ? -4.984 9.674 12.754 1.00 98.56 101 VAL A CA 1
ATOM 806 C C . VAL A 1 101 ? -6.380 9.436 13.334 1.00 98.56 101 VAL A C 1
ATOM 808 O O . VAL A 1 101 ? -6.544 9.426 14.558 1.00 98.56 101 VAL A O 1
ATOM 811 N N . ASP A 1 102 ? -7.371 9.174 12.481 1.00 98.50 102 ASP A N 1
ATOM 812 C CA . ASP A 1 102 ? -8.728 8.830 12.916 1.00 98.50 102 ASP A CA 1
ATOM 813 C C . ASP A 1 102 ? -8.745 7.524 13.727 1.00 98.50 102 ASP A C 1
ATOM 815 O O . ASP A 1 102 ? -9.395 7.456 14.773 1.00 98.50 102 ASP A O 1
ATOM 819 N N . VAL A 1 103 ? -8.006 6.497 13.286 1.00 98.62 103 VAL A N 1
ATOM 820 C CA . VAL A 1 103 ? -7.906 5.216 14.010 1.00 98.62 103 VAL A CA 1
ATOM 821 C C . VAL A 1 103 ? -7.249 5.408 15.376 1.00 98.62 103 VAL A C 1
ATOM 823 O O . VAL A 1 103 ? -7.792 4.954 16.381 1.00 98.62 103 VAL A O 1
ATOM 826 N N . VAL A 1 104 ? -6.121 6.121 15.450 1.00 98.31 104 VAL A N 1
ATOM 827 C CA . VAL A 1 104 ? -5.413 6.384 16.717 1.00 98.31 104 VAL A CA 1
ATOM 828 C C . VAL A 1 104 ? -6.275 7.200 17.678 1.00 98.31 104 VAL A C 1
ATOM 830 O O . VAL A 1 104 ? -6.293 6.931 18.881 1.00 98.31 104 VAL A O 1
ATOM 833 N N . THR A 1 105 ? -7.035 8.160 17.156 1.00 98.19 105 THR A N 1
ATOM 834 C CA . THR A 1 105 ? -7.978 8.952 17.951 1.00 98.19 105 THR A CA 1
ATOM 835 C C . THR A 1 105 ? -9.080 8.061 18.524 1.00 98.19 105 THR A C 1
ATOM 837 O O . THR A 1 105 ? -9.344 8.111 19.725 1.00 98.19 105 THR A O 1
ATOM 840 N N . ALA A 1 106 ? -9.679 7.191 17.704 1.00 97.81 106 ALA A N 1
ATOM 841 C CA . ALA A 1 106 ? -10.724 6.273 18.150 1.00 97.81 106 ALA A CA 1
ATOM 842 C C . ALA A 1 106 ? -10.210 5.226 19.157 1.00 97.81 106 ALA A C 1
ATOM 844 O O . ALA A 1 106 ? -10.908 4.913 20.122 1.00 97.81 106 ALA A O 1
ATOM 845 N N . LEU A 1 107 ? -8.983 4.724 18.975 1.00 97.00 107 LEU A N 1
ATOM 846 C CA . LEU A 1 107 ? -8.311 3.850 19.943 1.00 97.00 107 LEU A CA 1
ATOM 847 C C . LEU A 1 107 ? -8.092 4.568 21.279 1.00 97.00 107 LEU A C 1
ATOM 849 O O . LEU A 1 107 ? -8.405 4.021 22.332 1.00 97.00 107 LEU A O 1
ATOM 853 N N . SER A 1 108 ? -7.615 5.813 21.237 1.00 95.31 108 SER A N 1
ATOM 854 C CA . SER A 1 108 ? -7.369 6.616 22.441 1.00 95.31 108 SER A CA 1
ATOM 855 C C . SER A 1 108 ? -8.662 6.909 23.208 1.00 95.31 108 SER A C 1
ATOM 857 O O . SER A 1 108 ? -8.681 6.865 24.434 1.00 95.31 108 SER A O 1
ATOM 859 N N . GLN A 1 109 ? -9.760 7.165 22.493 1.00 94.25 109 GLN A N 1
ATOM 860 C CA . GLN A 1 109 ? -11.086 7.382 23.082 1.00 94.25 109 GLN A CA 1
ATOM 861 C C . GLN A 1 109 ? -11.704 6.108 23.667 1.00 94.25 109 GLN A C 1
ATOM 863 O O . GLN A 1 109 ? -12.505 6.200 24.594 1.00 94.25 109 GLN A O 1
ATOM 868 N N . ALA A 1 110 ? -11.350 4.929 23.147 1.00 92.12 110 ALA A N 1
ATOM 869 C CA . ALA A 1 110 ? -11.794 3.663 23.721 1.00 92.12 110 ALA A CA 1
ATOM 870 C C . ALA A 1 110 ? -11.179 3.417 25.114 1.00 92.12 110 ALA A C 1
ATOM 872 O O . ALA A 1 110 ? -11.822 2.778 25.947 1.00 92.12 110 ALA A O 1
ATOM 873 N N . GLY A 1 111 ? -9.986 3.957 25.396 1.00 86.56 111 GLY A N 1
ATOM 874 C CA . GLY A 1 111 ? -9.329 3.854 26.703 1.00 86.56 111 GLY A CA 1
ATOM 875 C C . GLY A 1 111 ? -9.206 2.405 27.193 1.00 86.56 111 GLY A C 1
ATOM 876 O O . GLY A 1 111 ? -8.941 1.499 26.405 1.00 86.56 111 GLY A O 1
ATOM 877 N N . ASP A 1 112 ? -9.479 2.183 28.481 1.00 86.94 112 ASP A N 1
ATOM 878 C CA . ASP A 1 112 ? -9.460 0.855 29.122 1.00 86.94 112 ASP A CA 1
ATOM 879 C C . ASP A 1 112 ? -10.777 0.069 28.946 1.00 86.94 112 ASP A C 1
ATOM 881 O O . ASP A 1 112 ? -11.086 -0.849 29.717 1.00 86.94 112 ASP A O 1
ATOM 885 N N . SER A 1 113 ? -11.597 0.437 27.955 1.00 85.88 113 SER A N 1
ATOM 886 C CA . SER A 1 113 ? -12.838 -0.283 27.667 1.00 85.88 113 SER A CA 1
ATOM 887 C C . SER A 1 113 ? -12.551 -1.753 27.381 1.00 85.88 113 SER A C 1
ATOM 889 O O . SER A 1 113 ? -11.584 -2.102 26.711 1.00 85.88 113 SER A O 1
ATOM 891 N N . GLN A 1 114 ? -13.437 -2.632 27.845 1.00 88.62 114 GLN A N 1
ATOM 892 C CA . GLN A 1 114 ? -13.327 -4.071 27.584 1.00 88.62 114 GLN A CA 1
ATOM 893 C C . GLN A 1 114 ? -13.740 -4.453 26.153 1.00 88.62 114 GLN A C 1
ATOM 895 O O . GLN A 1 114 ? -13.479 -5.571 25.723 1.00 88.62 114 GLN A O 1
ATOM 900 N N . ALA A 1 115 ? -14.367 -3.531 25.419 1.00 90.88 115 ALA A N 1
ATOM 901 C CA . ALA A 1 115 ? -14.905 -3.749 24.084 1.00 90.88 115 ALA A CA 1
ATOM 902 C C . ALA A 1 115 ? -14.602 -2.566 23.158 1.00 90.88 115 ALA A C 1
ATOM 904 O O . ALA A 1 115 ? -14.595 -1.408 23.591 1.00 90.88 115 ALA A O 1
ATOM 905 N N . ALA A 1 116 ? -14.367 -2.861 21.880 1.00 91.44 116 ALA A N 1
ATOM 906 C CA . ALA A 1 116 ? -14.219 -1.860 20.834 1.00 91.44 116 ALA A CA 1
ATOM 907 C C . ALA A 1 116 ? -15.481 -0.996 20.691 1.00 91.44 116 ALA A C 1
ATOM 909 O O . ALA A 1 116 ? -16.613 -1.469 20.798 1.00 91.44 116 ALA A O 1
ATOM 910 N N . THR A 1 117 ? -15.282 0.293 20.414 1.00 94.44 117 THR A N 1
ATOM 911 C CA . THR A 1 117 ? -16.387 1.230 20.197 1.00 94.44 117 THR A CA 1
ATOM 912 C C . THR A 1 117 ? -16.867 1.188 18.741 1.00 94.44 117 THR A C 1
ATOM 914 O O . THR A 1 117 ? -16.076 0.922 17.829 1.00 94.44 117 THR A O 1
ATOM 917 N N . PRO A 1 118 ? -18.133 1.556 18.464 1.00 95.94 118 PRO A N 1
ATOM 918 C CA . PRO A 1 11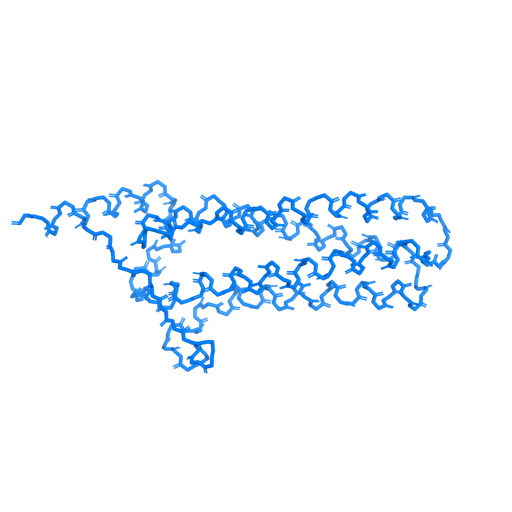8 ? -18.609 1.728 17.090 1.00 95.94 118 PRO A CA 1
ATOM 919 C C . PRO A 1 118 ? -17.775 2.731 16.276 1.00 95.94 118 PRO A C 1
ATOM 921 O O . PRO A 1 118 ? -17.627 2.573 15.064 1.00 95.94 118 PRO A O 1
ATOM 924 N N . MET A 1 119 ? -17.202 3.745 16.939 1.00 97.00 119 MET A N 1
ATOM 925 C CA . MET A 1 119 ? -16.299 4.718 16.315 1.00 97.00 119 MET A CA 1
ATOM 926 C C . MET A 1 119 ? -14.991 4.075 15.851 1.00 97.00 119 MET A C 1
ATOM 928 O O . MET A 1 119 ? -14.554 4.344 14.734 1.00 97.00 119 MET A O 1
ATOM 932 N N . LEU A 1 120 ? -14.394 3.198 16.666 1.00 98.12 120 LEU A N 1
ATOM 933 C CA . LEU A 1 120 ? -13.191 2.459 16.286 1.00 98.12 120 LEU A CA 1
ATOM 934 C C . LEU A 1 120 ? -13.451 1.560 15.075 1.00 98.12 120 LEU A C 1
ATOM 936 O O . LEU A 1 120 ? -12.694 1.606 14.107 1.00 98.12 120 LEU A O 1
ATOM 940 N N . ALA A 1 121 ? -14.557 0.812 15.084 1.00 98.31 121 ALA A N 1
ATOM 941 C CA . ALA A 1 121 ? -14.942 -0.020 13.946 1.00 98.31 121 ALA A CA 1
ATOM 942 C C . ALA A 1 121 ? -15.146 0.817 12.668 1.00 98.31 121 ALA A C 1
ATOM 944 O O . ALA A 1 121 ? -14.677 0.448 11.593 1.00 98.31 121 ALA A O 1
ATOM 945 N N . ALA A 1 122 ? -15.788 1.986 12.773 1.00 98.50 122 ALA A N 1
ATOM 946 C CA . ALA A 1 122 ? -15.979 2.887 11.636 1.00 98.50 122 ALA A CA 1
ATOM 947 C C . ALA A 1 122 ? -14.664 3.491 11.109 1.00 98.50 122 ALA A C 1
ATOM 949 O O . ALA A 1 122 ? -14.503 3.636 9.896 1.00 98.50 122 ALA A O 1
ATOM 950 N N . ALA A 1 123 ? -13.724 3.841 11.990 1.00 98.75 123 ALA A N 1
ATOM 951 C CA . ALA A 1 123 ? -12.409 4.335 11.591 1.00 98.75 123 ALA A CA 1
ATOM 952 C C . ALA A 1 123 ? -11.601 3.252 10.859 1.00 98.75 123 ALA A C 1
ATOM 954 O O . ALA A 1 123 ? -11.083 3.512 9.773 1.00 98.75 123 ALA A O 1
ATOM 955 N N . LEU A 1 124 ? -11.571 2.029 11.399 1.00 98.81 124 LEU A N 1
ATOM 956 C CA . LEU A 1 124 ? -10.889 0.893 10.777 1.00 98.81 124 LEU A CA 1
ATOM 957 C C . LEU A 1 124 ? -11.491 0.532 9.417 1.00 98.81 124 LEU A C 1
ATOM 959 O O . LEU A 1 124 ? -10.735 0.322 8.479 1.00 98.81 124 LEU A O 1
ATOM 963 N N . ARG A 1 125 ? -12.825 0.542 9.269 1.00 98.88 125 ARG A N 1
ATOM 964 C CA . ARG A 1 125 ? -13.475 0.303 7.966 1.00 98.88 125 ARG A CA 1
ATOM 965 C C . ARG A 1 125 ? -13.039 1.303 6.903 1.00 98.88 125 ARG A C 1
ATOM 967 O O . ARG A 1 125 ? -12.689 0.903 5.802 1.00 98.88 125 ARG A O 1
ATOM 974 N N . ARG A 1 126 ? -13.039 2.602 7.227 1.00 98.81 126 ARG A N 1
ATOM 975 C CA . ARG A 1 126 ? -12.607 3.641 6.274 1.00 98.81 126 ARG A CA 1
ATOM 976 C C . ARG A 1 126 ? -11.146 3.455 5.870 1.00 98.81 126 ARG A C 1
ATOM 978 O O . ARG A 1 126 ? -10.818 3.617 4.700 1.00 98.81 126 ARG A O 1
ATOM 985 N N . HIS A 1 127 ? -10.291 3.096 6.826 1.00 98.75 127 HIS A N 1
ATOM 986 C CA . HIS A 1 127 ? -8.888 2.801 6.557 1.00 98.75 127 HIS A CA 1
ATOM 987 C C . HIS A 1 127 ? -8.710 1.547 5.686 1.00 98.75 127 HIS A C 1
ATOM 989 O O . HIS A 1 127 ? -7.884 1.562 4.779 1.00 98.75 127 HIS A O 1
ATOM 995 N N . ASP A 1 128 ? -9.456 0.473 5.947 1.00 98.88 128 ASP A N 1
ATOM 996 C CA . ASP A 1 128 ? -9.421 -0.772 5.165 1.00 98.88 128 ASP A CA 1
ATOM 997 C C . ASP A 1 128 ? -9.879 -0.541 3.719 1.00 98.88 128 ASP A C 1
ATOM 999 O O . ASP A 1 128 ? -9.175 -0.922 2.789 1.00 98.88 128 ASP A O 1
ATOM 1003 N N . THR A 1 129 ? -10.988 0.179 3.513 1.00 98.81 129 THR A N 1
ATOM 1004 C CA . THR A 1 129 ? -11.465 0.537 2.166 1.00 98.81 129 THR A CA 1
ATOM 1005 C C . THR A 1 129 ? -10.409 1.313 1.379 1.00 98.81 129 THR A C 1
ATOM 1007 O O . THR A 1 129 ? -10.058 0.911 0.274 1.00 98.81 129 THR A O 1
ATOM 1010 N N . ALA A 1 130 ? -9.842 2.371 1.970 1.00 98.81 130 ALA A N 1
ATOM 1011 C CA . ALA A 1 130 ? -8.804 3.160 1.309 1.00 98.81 130 ALA A CA 1
ATOM 1012 C C . ALA A 1 130 ? -7.537 2.338 1.019 1.00 98.81 130 ALA A C 1
ATOM 1014 O O . ALA A 1 130 ? -6.897 2.541 -0.009 1.00 98.81 130 ALA A O 1
ATOM 1015 N N . LEU A 1 131 ? -7.176 1.403 1.905 1.00 98.75 131 LEU A N 1
ATOM 1016 C CA . LEU A 1 131 ? -6.030 0.518 1.705 1.00 98.75 131 LEU A CA 1
ATOM 1017 C C . LEU A 1 131 ? -6.255 -0.408 0.512 1.00 98.75 131 LEU A C 1
ATOM 1019 O O . LEU A 1 131 ? -5.359 -0.556 -0.310 1.00 98.75 131 LEU A O 1
ATOM 1023 N N . VAL A 1 132 ? -7.425 -1.040 0.417 1.00 98.69 132 VAL A N 1
ATOM 1024 C CA . VAL A 1 132 ? -7.736 -1.950 -0.692 1.00 98.69 132 VAL A CA 1
ATOM 1025 C C . VAL A 1 132 ? -7.657 -1.213 -2.025 1.00 98.69 132 VAL A C 1
ATOM 1027 O O . VAL A 1 132 ? -6.947 -1.682 -2.913 1.00 98.69 132 VAL A O 1
ATOM 1030 N N . GLU A 1 133 ? -8.302 -0.049 -2.126 1.00 98.56 133 GLU A N 1
ATOM 1031 C CA . GLU A 1 133 ? -8.285 0.789 -3.332 1.00 98.56 133 GLU A CA 1
ATOM 1032 C C . GLU A 1 133 ? -6.861 1.223 -3.708 1.00 98.56 133 GLU A C 1
ATOM 1034 O O . GLU A 1 133 ? -6.459 1.133 -4.868 1.00 98.56 133 GLU A O 1
ATOM 1039 N N . HIS A 1 134 ? -6.071 1.658 -2.723 1.00 98.56 134 HIS A N 1
ATOM 1040 C CA . HIS A 1 134 ? -4.690 2.077 -2.942 1.00 98.56 134 HIS A CA 1
ATOM 1041 C C . HIS A 1 134 ? -3.802 0.922 -3.430 1.00 98.56 134 HIS A C 1
ATOM 1043 O O . HIS A 1 134 ? -3.105 1.077 -4.431 1.00 98.56 134 HIS A O 1
ATOM 1049 N N . LEU A 1 135 ? -3.862 -0.245 -2.779 1.00 98.31 135 LEU A N 1
ATOM 1050 C CA . LEU A 1 135 ? -3.056 -1.403 -3.172 1.00 98.31 135 LEU A CA 1
ATOM 1051 C C . LEU A 1 135 ? -3.466 -1.946 -4.547 1.00 98.31 135 LEU A C 1
ATOM 1053 O O . LEU A 1 135 ? -2.623 -2.455 -5.275 1.00 98.31 135 LEU A O 1
ATOM 1057 N N . GLU A 1 136 ? -4.749 -1.866 -4.915 1.00 97.56 136 GLU A N 1
ATOM 1058 C CA . GLU A 1 136 ? -5.205 -2.243 -6.259 1.00 97.56 136 GLU A CA 1
ATOM 1059 C C . GLU A 1 136 ? -4.628 -1.326 -7.336 1.00 97.56 136 GLU A C 1
ATOM 1061 O O . GLU A 1 136 ? -4.066 -1.830 -8.311 1.00 97.56 136 GLU A O 1
ATOM 1066 N N . LEU A 1 137 ? -4.721 -0.007 -7.130 1.00 97.31 137 LEU A N 1
ATOM 1067 C CA . LEU A 1 137 ? -4.128 0.991 -8.016 1.00 97.31 137 LEU A CA 1
ATOM 1068 C C . LEU A 1 137 ? -2.620 0.776 -8.158 1.00 97.31 137 LEU A C 1
ATOM 1070 O O . LEU A 1 137 ? -2.092 0.800 -9.268 1.00 97.31 137 LEU A O 1
ATOM 1074 N N . GLU A 1 138 ? -1.922 0.587 -7.039 1.00 97.44 138 GLU A N 1
ATOM 1075 C CA . GLU A 1 138 ? -0.479 0.399 -7.065 1.00 97.44 138 GLU A CA 1
ATOM 1076 C C . GLU A 1 138 ? -0.097 -0.873 -7.820 1.00 97.44 138 GLU A C 1
ATOM 1078 O O . GLU A 1 138 ? 0.763 -0.823 -8.698 1.00 97.44 138 GLU A O 1
ATOM 1083 N N . GLU A 1 139 ? -0.755 -1.999 -7.534 1.00 97.00 139 GLU A N 1
ATOM 1084 C CA . GLU A 1 139 ? -0.492 -3.261 -8.224 1.00 97.00 139 GLU A CA 1
ATOM 1085 C C . GLU A 1 139 ? -0.637 -3.112 -9.743 1.00 97.00 139 GLU A C 1
ATOM 1087 O O . GLU A 1 139 ? 0.215 -3.598 -10.489 1.00 97.00 139 GLU A O 1
ATOM 1092 N N . ASP A 1 140 ? -1.661 -2.394 -10.208 1.00 95.56 140 ASP A N 1
ATOM 1093 C CA . ASP A 1 140 ? -1.888 -2.156 -11.637 1.00 95.56 140 ASP A CA 1
ATOM 1094 C C . ASP A 1 140 ? -0.819 -1.260 -12.283 1.00 95.56 140 ASP A C 1
ATOM 1096 O O . ASP A 1 140 ? -0.521 -1.418 -13.469 1.00 95.56 140 ASP A O 1
ATOM 1100 N N . LEU A 1 141 ? -0.202 -0.353 -11.521 1.00 94.88 141 LEU A N 1
ATOM 1101 C CA . LEU A 1 141 ? 0.894 0.497 -11.997 1.00 94.88 141 LEU A CA 1
ATOM 1102 C C . LEU A 1 141 ? 2.252 -0.222 -11.958 1.00 94.88 141 LEU A C 1
ATOM 1104 O O . LEU A 1 141 ? 3.077 -0.077 -12.864 1.00 94.88 141 LEU A O 1
ATOM 1108 N N . VAL A 1 142 ? 2.511 -0.973 -10.890 1.00 95.94 142 VAL A N 1
ATOM 1109 C CA . VAL A 1 142 ? 3.845 -1.469 -10.528 1.00 95.94 142 VAL A CA 1
ATOM 1110 C C . VAL A 1 142 ? 4.113 -2.870 -11.061 1.00 95.94 142 VAL A C 1
ATOM 1112 O O . VAL A 1 142 ? 5.223 -3.151 -11.516 1.00 95.94 142 VAL A O 1
ATOM 1115 N N . ILE A 1 143 ? 3.136 -3.775 -11.022 1.00 95.62 143 ILE A N 1
ATOM 1116 C CA . ILE A 1 143 ? 3.396 -5.184 -11.341 1.00 95.62 143 ILE A CA 1
ATOM 1117 C C . ILE A 1 143 ? 3.714 -5.398 -12.823 1.00 95.62 143 ILE A C 1
ATOM 1119 O O . ILE A 1 143 ? 4.725 -6.046 -13.098 1.00 95.62 143 ILE A O 1
ATOM 1123 N N . PRO A 1 144 ? 2.963 -4.843 -13.797 1.00 95.62 144 PRO A N 1
ATOM 1124 C CA . PRO A 1 144 ? 3.301 -5.008 -15.216 1.00 95.62 144 PRO A CA 1
ATOM 1125 C C . PRO A 1 144 ? 4.722 -4.541 -15.538 1.00 95.62 144 PRO A C 1
ATOM 1127 O O . PRO A 1 144 ? 5.448 -5.163 -16.310 1.00 95.62 144 PRO A O 1
ATOM 1130 N N . CYS A 1 145 ? 5.113 -3.457 -14.884 1.00 95.12 145 CYS A N 1
ATOM 1131 C CA . CYS A 1 145 ? 6.428 -2.860 -14.911 1.00 95.12 145 CYS A CA 1
ATOM 1132 C C . CYS A 1 145 ? 7.510 -3.823 -14.422 1.00 95.12 145 CYS A C 1
ATOM 1134 O O . CYS A 1 145 ? 8.427 -4.155 -15.170 1.00 95.12 145 CYS A O 1
ATOM 1136 N N . LEU A 1 146 ? 7.379 -4.339 -13.201 1.00 94.69 146 LEU A N 1
ATOM 1137 C CA . LEU A 1 146 ? 8.353 -5.279 -12.651 1.00 94.69 146 LEU A CA 1
ATOM 1138 C C . LEU A 1 146 ? 8.429 -6.590 -13.445 1.00 94.69 146 LEU A C 1
ATOM 1140 O O . LEU A 1 146 ? 9.520 -7.119 -13.638 1.00 94.69 146 LEU A O 1
ATOM 1144 N N . LEU A 1 147 ? 7.299 -7.085 -13.956 1.00 94.56 147 LEU A N 1
ATOM 1145 C CA . LEU A 1 147 ? 7.267 -8.272 -14.812 1.00 94.56 147 LEU A CA 1
ATOM 1146 C C . LEU A 1 147 ? 8.011 -8.055 -16.137 1.00 94.56 147 LEU A C 1
ATOM 1148 O O . LEU A 1 147 ? 8.657 -8.979 -16.624 1.00 94.56 147 LEU A O 1
ATOM 1152 N N . ALA A 1 148 ? 7.962 -6.846 -16.698 1.00 94.12 148 ALA A N 1
ATOM 1153 C CA . ALA A 1 148 ? 8.639 -6.504 -17.947 1.00 94.12 148 ALA A CA 1
ATOM 1154 C C . ALA A 1 148 ? 10.156 -6.279 -17.805 1.00 94.12 148 ALA A C 1
ATOM 1156 O O . ALA A 1 148 ? 10.823 -6.048 -18.815 1.00 94.12 148 ALA A O 1
ATOM 1157 N N . LEU A 1 149 ? 10.707 -6.303 -16.586 1.00 92.12 149 LEU A N 1
ATOM 1158 C CA . LEU A 1 149 ? 12.154 -6.270 -16.386 1.00 92.12 149 LEU A CA 1
ATOM 1159 C C . LEU A 1 149 ? 12.758 -7.613 -16.791 1.00 92.12 149 LEU A C 1
ATOM 1161 O O . LEU A 1 149 ? 12.270 -8.667 -16.389 1.00 92.12 149 LEU A O 1
ATOM 1165 N N . GLU A 1 150 ? 13.854 -7.575 -17.544 1.00 90.12 150 GLU A N 1
ATOM 1166 C CA . GLU A 1 150 ? 14.656 -8.773 -17.794 1.00 90.12 150 GLU A CA 1
ATOM 1167 C C . GLU A 1 150 ? 15.285 -9.276 -16.482 1.00 90.12 150 GLU A C 1
ATOM 1169 O O . GLU A 1 150 ? 15.587 -8.460 -15.605 1.00 90.12 150 GLU A O 1
ATOM 1174 N N . PRO A 1 151 ? 15.569 -10.583 -16.328 1.00 88.50 151 PRO A N 1
ATOM 1175 C CA . PRO A 1 151 ? 16.087 -11.132 -15.071 1.00 88.50 151 PRO A CA 1
ATOM 1176 C C . PRO A 1 151 ? 17.357 -10.437 -14.557 1.00 88.50 151 PRO A C 1
ATOM 1178 O O . PRO A 1 151 ? 17.501 -10.189 -13.360 1.00 88.50 151 PRO A O 1
ATOM 1181 N N . GLU A 1 152 ? 18.278 -10.075 -15.455 1.00 90.50 152 GLU A N 1
ATOM 1182 C CA . GLU A 1 152 ? 19.500 -9.343 -15.093 1.00 90.50 152 GLU A CA 1
ATOM 1183 C C . GLU A 1 152 ? 19.204 -7.895 -14.665 1.00 90.50 152 GLU A C 1
ATOM 1185 O O . GLU A 1 152 ? 19.828 -7.373 -13.732 1.00 90.50 152 GLU A O 1
ATOM 1190 N N . GLU A 1 153 ? 18.231 -7.250 -15.315 1.00 91.75 153 GLU A N 1
ATOM 1191 C CA . GLU A 1 153 ? 17.781 -5.909 -14.948 1.00 91.75 153 GLU A CA 1
ATOM 1192 C C . GLU A 1 153 ? 17.113 -5.936 -13.567 1.00 91.75 153 GLU A C 1
ATOM 1194 O O . GLU A 1 153 ? 17.466 -5.135 -12.700 1.00 91.75 153 GLU A O 1
ATOM 1199 N N . PHE A 1 154 ? 16.241 -6.915 -13.309 1.00 91.44 154 PHE A N 1
ATOM 1200 C CA . PHE A 1 154 ? 15.605 -7.114 -12.007 1.00 91.44 154 PHE A CA 1
ATOM 1201 C C . PHE A 1 154 ? 16.629 -7.420 -10.901 1.00 91.44 154 PHE A C 1
ATOM 1203 O O . PHE A 1 154 ? 16.584 -6.842 -9.810 1.00 91.44 154 PHE A O 1
ATOM 1210 N N . HIS A 1 155 ? 17.622 -8.269 -11.180 1.00 90.38 155 HIS A N 1
ATOM 1211 C CA . HIS A 1 155 ? 18.718 -8.522 -10.246 1.00 90.38 155 HIS A CA 1
ATOM 1212 C C . HIS A 1 155 ? 19.505 -7.239 -9.935 1.00 90.38 155 HIS A C 1
ATOM 1214 O O . HIS A 1 155 ? 19.769 -6.918 -8.776 1.00 90.38 155 HIS A O 1
ATOM 1220 N N . THR A 1 156 ? 19.824 -6.446 -10.956 1.00 92.81 156 THR A N 1
ATOM 1221 C CA . THR A 1 156 ? 20.504 -5.156 -10.779 1.00 92.81 156 THR A CA 1
ATOM 1222 C C . THR A 1 156 ? 19.661 -4.193 -9.938 1.00 92.81 156 THR A C 1
ATOM 1224 O O . THR A 1 156 ? 20.176 -3.577 -9.000 1.00 92.81 156 THR A O 1
ATOM 1227 N N . TYR A 1 157 ? 18.361 -4.099 -10.231 1.00 93.31 157 TYR A N 1
ATOM 1228 C CA . TYR A 1 157 ? 17.393 -3.305 -9.479 1.00 93.31 157 TYR A CA 1
ATOM 1229 C C . TYR A 1 157 ? 17.388 -3.661 -7.989 1.00 93.31 157 TYR A C 1
ATOM 1231 O O . TYR A 1 157 ? 17.466 -2.774 -7.132 1.00 93.31 157 TYR A O 1
ATOM 1239 N N . THR A 1 158 ? 17.339 -4.949 -7.652 1.00 90.94 158 THR A N 1
ATOM 1240 C CA . THR A 1 158 ? 17.300 -5.389 -6.250 1.00 90.94 158 THR A CA 1
ATOM 1241 C C . THR A 1 158 ? 18.604 -5.074 -5.514 1.00 90.94 158 THR A C 1
ATOM 1243 O O . THR A 1 158 ? 18.555 -4.576 -4.387 1.00 90.94 158 THR A O 1
ATOM 1246 N N . MET A 1 159 ? 19.755 -5.247 -6.170 1.00 93.75 159 MET A N 1
ATOM 1247 C CA . MET A 1 159 ? 21.079 -5.122 -5.548 1.00 93.75 159 MET A CA 1
ATOM 1248 C C . MET A 1 159 ? 21.595 -3.687 -5.394 1.00 93.75 159 MET A C 1
ATOM 1250 O O . MET A 1 159 ? 22.344 -3.405 -4.458 1.00 93.75 159 MET A O 1
ATOM 1254 N N . LEU A 1 160 ? 21.244 -2.773 -6.301 1.00 94.75 160 LEU A N 1
ATOM 1255 C CA . LEU A 1 160 ? 21.823 -1.427 -6.316 1.00 94.75 160 LEU A CA 1
ATOM 1256 C C . LEU A 1 160 ? 20.985 -0.392 -5.551 1.00 94.75 160 LEU A C 1
ATOM 1258 O O . LEU A 1 160 ? 19.783 -0.545 -5.321 1.00 94.75 160 LEU A O 1
ATOM 1262 N N . SER A 1 161 ? 21.636 0.703 -5.154 1.00 95.94 161 SER A N 1
ATOM 1263 C CA . SER A 1 161 ? 20.959 1.895 -4.634 1.00 95.94 161 SER A CA 1
ATOM 1264 C C . SER A 1 161 ? 20.306 2.689 -5.770 1.00 95.94 161 SER A C 1
ATOM 1266 O O . SER A 1 161 ? 20.741 2.605 -6.920 1.00 95.94 161 SER A O 1
ATOM 1268 N N . LEU A 1 162 ? 19.293 3.507 -5.459 1.00 96.19 162 LEU A N 1
ATOM 1269 C CA . LEU A 1 162 ? 18.627 4.335 -6.470 1.00 96.19 162 LEU A CA 1
ATOM 1270 C C . LEU A 1 162 ? 19.610 5.223 -7.267 1.00 96.19 162 LEU A C 1
ATOM 1272 O O . LEU A 1 162 ? 19.534 5.190 -8.492 1.00 96.19 162 LEU A O 1
ATOM 1276 N N . PRO A 1 163 ? 20.573 5.952 -6.659 1.00 96.75 163 PRO A N 1
ATOM 1277 C CA . PRO A 1 163 ? 21.527 6.749 -7.435 1.00 96.75 163 PRO A CA 1
ATOM 1278 C C . PRO A 1 163 ? 22.337 5.925 -8.446 1.00 96.75 163 PRO A C 1
ATOM 1280 O O . PRO A 1 163 ? 22.543 6.370 -9.572 1.00 96.75 163 PRO A O 1
ATOM 1283 N N . ALA A 1 164 ? 22.760 4.713 -8.069 1.00 96.12 164 ALA A N 1
ATOM 1284 C CA . ALA A 1 164 ? 23.500 3.823 -8.960 1.00 96.12 164 ALA A CA 1
ATOM 1285 C C . ALA A 1 164 ? 22.621 3.290 -10.105 1.00 96.12 164 ALA A C 1
ATOM 1287 O O . ALA A 1 164 ? 23.090 3.184 -11.236 1.00 96.12 164 ALA A O 1
ATOM 1288 N N . LEU A 1 165 ? 21.344 3.003 -9.828 1.00 95.69 165 LEU A N 1
ATOM 1289 C CA . LEU A 1 165 ? 20.374 2.602 -10.849 1.00 95.69 165 LEU A CA 1
ATOM 1290 C C . LEU A 1 165 ? 20.130 3.714 -11.867 1.00 95.69 165 LEU A C 1
ATOM 1292 O O . LEU A 1 165 ? 20.194 3.465 -13.068 1.00 95.69 165 LEU A O 1
ATOM 1296 N N . LEU A 1 166 ? 19.896 4.941 -11.398 1.00 94.38 166 LEU A N 1
ATOM 1297 C CA . LEU A 1 166 ? 19.643 6.082 -12.279 1.00 94.38 166 LEU A CA 1
ATOM 1298 C C . LEU A 1 166 ? 20.858 6.389 -13.161 1.00 94.38 166 LEU A C 1
ATOM 1300 O O . LEU A 1 166 ? 20.702 6.537 -14.367 1.00 94.38 166 LEU A O 1
ATOM 1304 N N . ALA A 1 167 ? 22.067 6.375 -12.591 1.00 93.50 167 ALA A N 1
ATOM 1305 C CA . ALA A 1 167 ? 23.293 6.561 -13.365 1.00 93.50 167 ALA A CA 1
ATOM 1306 C C . ALA A 1 167 ? 23.470 5.484 -14.451 1.00 93.50 167 ALA A C 1
ATOM 1308 O O . ALA A 1 167 ? 23.963 5.773 -15.539 1.00 93.50 167 ALA A O 1
ATOM 1309 N N . ARG A 1 168 ? 23.072 4.235 -14.175 1.00 92.00 168 ARG A N 1
ATOM 1310 C CA . ARG A 1 168 ? 23.133 3.153 -15.164 1.00 92.00 168 ARG A CA 1
ATOM 1311 C C . ARG A 1 168 ? 22.134 3.364 -16.303 1.00 92.00 168 ARG A C 1
ATOM 1313 O O . ARG A 1 168 ? 22.535 3.256 -17.455 1.00 92.00 168 ARG A O 1
ATOM 1320 N N . LEU A 1 169 ? 20.892 3.738 -15.990 1.00 90.62 169 LEU A N 1
ATOM 1321 C CA . LEU A 1 169 ? 19.880 4.050 -17.007 1.00 90.62 169 LEU A CA 1
ATOM 1322 C C . LEU A 1 169 ? 20.310 5.203 -17.921 1.00 90.62 169 LEU A C 1
ATOM 1324 O O . LEU A 1 169 ? 20.098 5.130 -19.130 1.00 90.62 169 LEU A O 1
ATOM 1328 N N . ASP A 1 170 ? 20.929 6.240 -17.357 1.00 88.38 170 ASP A N 1
ATOM 1329 C CA . ASP A 1 170 ? 21.407 7.388 -18.130 1.00 88.38 170 ASP A CA 1
ATOM 1330 C C . ASP A 1 170 ? 22.548 6.965 -19.087 1.00 88.38 170 ASP A C 1
ATOM 1332 O O . ASP A 1 170 ? 22.513 7.282 -20.276 1.00 88.38 170 ASP A O 1
ATOM 1336 N N . ASN A 1 171 ? 23.493 6.135 -18.623 1.00 86.75 171 ASN A N 1
ATOM 1337 C CA . ASN A 1 171 ? 24.571 5.595 -19.466 1.00 86.75 171 ASN A CA 1
ATOM 1338 C C . ASN A 1 171 ? 24.067 4.669 -20.590 1.00 86.75 171 ASN A C 1
ATOM 1340 O O . ASN A 1 171 ? 24.612 4.683 -21.696 1.00 86.75 171 ASN A O 1
ATOM 1344 N N . ASP A 1 172 ? 23.058 3.841 -20.314 1.00 81.81 172 ASP A N 1
ATOM 1345 C CA . ASP A 1 172 ? 22.479 2.932 -21.308 1.00 81.81 172 ASP A CA 1
ATOM 1346 C C . ASP A 1 172 ? 21.678 3.710 -22.368 1.00 81.81 172 ASP A C 1
ATOM 1348 O O . ASP A 1 172 ? 21.719 3.375 -23.555 1.00 81.81 172 ASP A O 1
ATOM 1352 N N . ALA A 1 173 ? 21.011 4.800 -21.969 1.00 75.00 173 ALA A N 1
ATOM 1353 C CA . ALA A 1 173 ? 20.325 5.701 -22.889 1.00 75.00 173 ALA A CA 1
ATOM 1354 C C . ALA A 1 173 ? 21.300 6.413 -23.841 1.00 75.00 173 ALA A C 1
ATOM 1356 O O . ALA A 1 173 ? 21.010 6.497 -25.035 1.00 75.00 173 ALA A O 1
ATOM 1357 N N . ASP A 1 174 ? 22.452 6.867 -23.340 1.00 71.75 174 ASP A N 1
ATOM 1358 C CA . ASP A 1 174 ? 23.490 7.515 -24.152 1.00 71.75 174 ASP A CA 1
ATOM 1359 C C . ASP A 1 174 ? 24.110 6.553 -25.174 1.00 71.75 174 ASP A C 1
ATOM 1361 O O . ASP A 1 174 ? 24.383 6.937 -26.312 1.00 71.75 174 ASP A O 1
ATOM 1365 N N . ARG A 1 175 ? 24.288 5.280 -24.798 1.00 72.31 175 ARG A N 1
ATOM 1366 C CA . ARG A 1 175 ? 24.798 4.232 -25.699 1.00 72.31 175 ARG A CA 1
ATOM 1367 C C . ARG A 1 175 ? 23.820 3.855 -26.807 1.00 72.31 175 ARG A C 1
ATOM 1369 O O . ARG A 1 175 ? 24.266 3.459 -27.872 1.00 72.31 175 ARG A O 1
ATOM 1376 N N . ALA A 1 176 ? 22.514 3.964 -26.571 1.00 66.44 176 ALA A N 1
ATOM 1377 C CA . ALA A 1 176 ? 21.492 3.634 -27.566 1.00 66.44 176 ALA A CA 1
ATOM 1378 C C . ALA A 1 176 ? 21.285 4.729 -28.635 1.00 66.44 176 ALA A C 1
ATOM 1380 O O . ALA A 1 176 ? 20.570 4.500 -29.609 1.00 66.44 176 ALA A O 1
ATOM 1381 N N . VAL A 1 177 ? 21.854 5.924 -2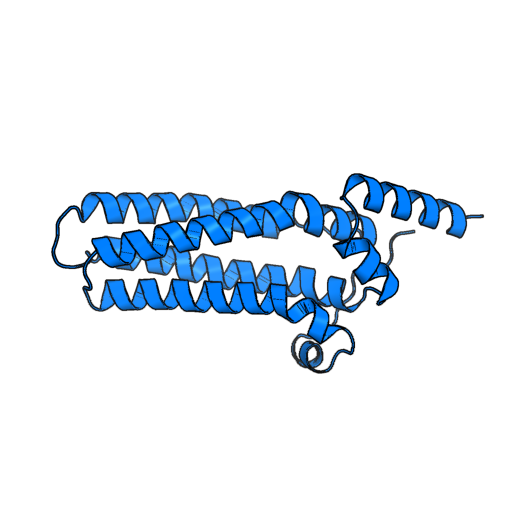8.434 1.00 63.88 177 VAL A N 1
ATOM 1382 C CA . VAL A 1 177 ? 21.744 7.081 -29.345 1.00 63.88 177 VAL A CA 1
ATOM 1383 C C . VAL A 1 177 ? 22.990 7.241 -30.237 1.00 63.88 177 VAL A C 1
ATOM 1385 O O . VAL A 1 177 ? 22.935 7.976 -31.224 1.00 63.88 177 VAL A O 1
ATOM 1388 N N . GLN A 1 178 ? 24.091 6.555 -29.910 1.00 52.25 178 GLN A N 1
ATOM 1389 C CA . GLN A 1 178 ? 25.327 6.499 -30.706 1.00 52.25 178 GLN A CA 1
ATOM 1390 C C . GLN A 1 178 ? 25.269 5.387 -31.755 1.00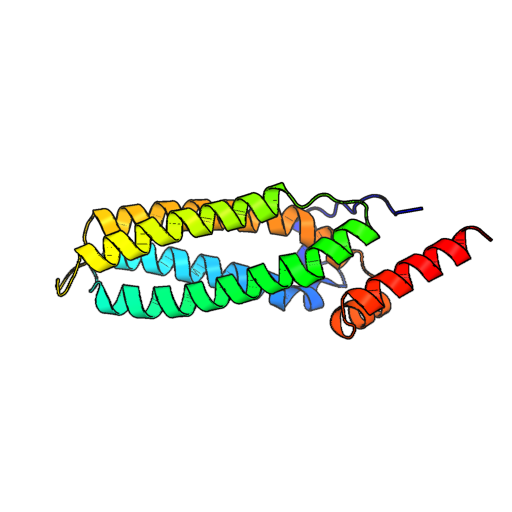 52.25 178 GLN A C 1
ATOM 1392 O O . GLN A 1 178 ? 25.788 5.630 -32.868 1.00 52.25 178 GLN A O 1
#

Organism: NCBI:txid215803

Sequence (178 aa):
MSAPSPSIPREHWTTHPHFPDQVLLLGSHANFRRISSYLVRAAEASEGPAGIASLYMGWIAAMRSHEAYEERKLYPYLARRWAMNFDAACAGHELLHRLHVDVVTALSQAGDSQAATPMLAAALRRHDTALVEHLELEEDLVIPCLLALEPEEFHTYTMLSLPALLARLDNDADRAVQ

Foldseek 3Di:
DAAAQFQDDPVCLVVQPCNVVCCVVVVLLVVLLVLLVVLLVCQVVFAALVVSVVSVVVSVVVVVVVVCCCVFAQVVLLCLRNVDDCVVLVVLVVVLVVLVVQLVVQSVVCPRPRTHDPSNSVSSVVNSVSSVVSSVVCCSRRSSSLSPQDPVRNVCSVPDGRVVSNVVSVVVVVVVVD